Protein AF-A0A917LHF4-F1 (afdb_monomer)

Mean predicted aligned error: 6.32 Å

Secondary structure (DSSP, 8-state):
-HHHHHHHHHHHHTTTS-HHHHHHHTT--HHHHHHHHHHHHHHHHHHHHHHHHHHHHHHTTT-S-HHHHHHHHTTTS---HHHHHHHHHHHHTTT-

Radius of gyration: 18.69 Å; Cα contacts (8 Å, |Δi|>4): 53; chains: 1; bounding box: 34×23×51 Å

Sequence (96 aa):
MVGEVAIQLVASLRSLMPVKAICIHLGISRFTYYRWKKASIDAKSHQAIERRIGELCHAYKFRYGYRKITALLRQEIAINHKVVQRITQNRVGNIV

InterPro domains:
  IPR025948 HTH-like domain [PF13276] (47-89)

Structure (mmCIF, N/CA/C/O backbone):
data_AF-A0A917LHF4-F1
#
_entry.id   AF-A0A917LHF4-F1
#
loop_
_atom_site.group_PDB
_atom_site.id
_atom_site.type_symbol
_atom_site.label_atom_id
_atom_site.label_alt_id
_atom_site.label_comp_id
_atom_site.label_asym_id
_atom_site.label_entity_id
_atom_site.label_seq_id
_atom_site.pdbx_PDB_ins_code
_atom_site.Cartn_x
_atom_site.Cartn_y
_atom_site.Cartn_z
_atom_site.occupancy
_atom_site.B_iso_or_equiv
_atom_site.auth_seq_id
_atom_site.auth_comp_id
_atom_site.auth_asym_id
_atom_site.auth_atom_id
_atom_site.pdbx_PDB_model_num
ATOM 1 N N . MET A 1 1 ? 10.759 9.663 -6.032 1.00 61.34 1 MET A N 1
ATOM 2 C CA . MET A 1 1 ? 10.423 10.569 -7.153 1.00 61.34 1 MET A CA 1
ATOM 3 C C . MET A 1 1 ? 10.618 9.917 -8.524 1.00 61.34 1 MET A C 1
ATOM 5 O O . MET A 1 1 ? 9.628 9.764 -9.221 1.00 61.34 1 MET A O 1
ATOM 9 N N . VAL 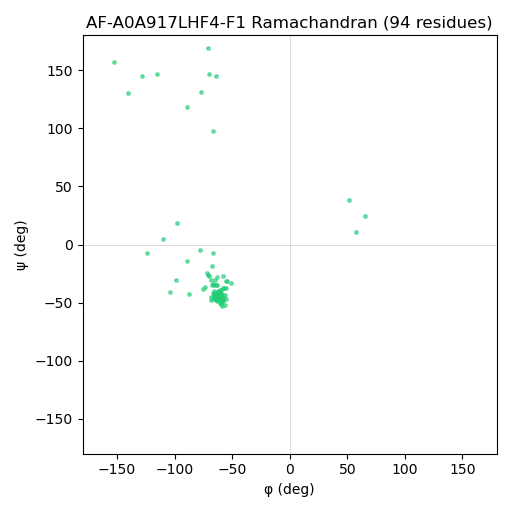A 1 2 ? 11.815 9.441 -8.903 1.00 74.38 2 VAL A N 1
ATOM 10 C CA . VAL A 1 2 ? 12.065 8.883 -10.262 1.00 74.38 2 VAL A CA 1
ATOM 11 C C . VAL A 1 2 ? 11.125 7.725 -10.646 1.00 74.38 2 VAL A C 1
ATOM 13 O O . VAL A 1 2 ? 10.584 7.704 -11.749 1.00 74.38 2 VAL A O 1
ATOM 16 N N . GLY A 1 3 ? 10.874 6.782 -9.729 1.00 85.31 3 GLY A N 1
ATOM 17 C CA . GLY A 1 3 ? 10.035 5.617 -10.028 1.00 85.31 3 GLY A CA 1
ATOM 18 C C . GLY A 1 3 ? 8.555 5.931 -10.263 1.00 85.31 3 GLY A C 1
ATOM 19 O O . GLY A 1 3 ? 7.932 5.305 -11.113 1.00 85.31 3 GLY A O 1
ATOM 20 N N . GLU A 1 4 ? 7.995 6.917 -9.562 1.00 87.94 4 GLU A N 1
ATOM 21 C CA . GLU A 1 4 ? 6.597 7.341 -9.737 1.00 87.94 4 GLU A CA 1
ATOM 22 C C . GLU A 1 4 ? 6.369 8.010 -11.089 1.00 87.94 4 GLU A C 1
ATOM 24 O O . GLU A 1 4 ? 5.437 7.642 -11.803 1.00 87.94 4 GLU A O 1
ATOM 29 N N . VAL A 1 5 ? 7.270 8.919 -11.472 1.00 91.31 5 VAL A N 1
ATOM 30 C CA . VAL A 1 5 ? 7.235 9.587 -12.780 1.00 91.31 5 VAL A CA 1
ATOM 31 C C . VAL A 1 5 ? 7.347 8.555 -13.905 1.00 91.31 5 VAL A C 1
ATOM 33 O O . VAL A 1 5 ? 6.567 8.584 -14.855 1.00 91.31 5 VAL A O 1
ATOM 36 N N . ALA A 1 6 ? 8.243 7.572 -13.768 1.00 91.38 6 ALA A N 1
ATOM 37 C CA . ALA A 1 6 ? 8.364 6.482 -14.734 1.00 91.38 6 ALA A CA 1
ATOM 38 C C . ALA A 1 6 ? 7.083 5.629 -14.830 1.00 91.38 6 ALA A C 1
ATOM 40 O O . ALA A 1 6 ? 6.675 5.253 -15.928 1.00 91.38 6 ALA A O 1
ATOM 41 N N . ILE A 1 7 ? 6.415 5.332 -13.708 1.00 93.69 7 ILE A N 1
ATOM 42 C CA . ILE A 1 7 ? 5.138 4.599 -13.717 1.00 93.69 7 ILE A CA 1
ATOM 43 C C . ILE A 1 7 ? 4.055 5.394 -14.455 1.00 93.69 7 ILE A C 1
ATOM 45 O O . ILE A 1 7 ? 3.320 4.801 -15.247 1.00 93.69 7 ILE A O 1
ATOM 49 N N . GLN A 1 8 ? 3.967 6.706 -14.220 1.00 93.38 8 GLN A N 1
ATOM 50 C CA . GLN A 1 8 ? 2.995 7.588 -14.873 1.00 93.38 8 GLN A CA 1
ATOM 51 C C . GLN A 1 8 ? 3.248 7.710 -16.381 1.00 93.38 8 GLN A C 1
ATOM 53 O O . GLN A 1 8 ? 2.319 7.523 -17.163 1.00 93.38 8 GLN A O 1
ATOM 58 N N . LEU A 1 9 ? 4.500 7.928 -16.794 1.00 93.06 9 LEU A N 1
ATOM 59 C CA . LEU A 1 9 ? 4.890 7.989 -18.208 1.00 93.06 9 LEU A CA 1
ATOM 60 C C . LEU A 1 9 ? 4.612 6.675 -18.943 1.00 93.06 9 LEU A C 1
ATOM 62 O O . LEU A 1 9 ? 4.090 6.669 -20.054 1.00 93.06 9 LEU A O 1
ATOM 66 N N . VAL A 1 10 ? 4.918 5.533 -18.322 1.00 93.19 10 VAL A N 1
ATOM 67 C CA . VAL A 1 10 ? 4.589 4.237 -18.929 1.00 93.19 10 VAL A CA 1
ATOM 68 C C . VAL A 1 10 ? 3.074 4.043 -19.012 1.00 93.19 10 VAL A C 1
ATOM 70 O O . VAL A 1 10 ? 2.599 3.442 -19.970 1.00 93.19 10 VAL A O 1
ATOM 73 N N . ALA A 1 11 ? 2.299 4.533 -18.042 1.00 92.38 11 ALA A N 1
ATOM 74 C CA . ALA A 1 11 ? 0.842 4.439 -18.086 1.00 92.38 11 ALA A CA 1
ATOM 75 C C . ALA A 1 11 ? 0.234 5.265 -19.233 1.00 92.38 11 ALA A C 1
ATOM 77 O O . ALA A 1 11 ? -0.678 4.765 -19.888 1.00 92.38 11 ALA A O 1
ATOM 78 N N . SER A 1 12 ? 0.754 6.467 -19.509 1.00 94.12 12 SER A N 1
ATOM 79 C CA . SER A 1 12 ? 0.275 7.316 -20.608 1.00 94.12 12 SER A CA 1
ATOM 80 C C . SER A 1 12 ? 0.709 6.816 -21.989 1.00 94.12 12 SER A C 1
ATOM 82 O O . SER A 1 12 ? -0.072 6.882 -22.932 1.00 94.12 12 SER A O 1
ATOM 84 N N . LEU A 1 13 ? 1.922 6.269 -22.113 1.00 93.44 13 LEU A N 1
ATOM 85 C CA . LEU A 1 13 ? 2.488 5.833 -23.398 1.00 93.44 13 LEU A CA 1
ATOM 86 C C . LEU A 1 13 ? 2.154 4.382 -23.774 1.00 93.44 13 LEU A C 1
ATOM 88 O O . LEU A 1 13 ? 2.332 3.988 -24.927 1.00 93.44 13 LEU A O 1
ATOM 92 N N . ARG A 1 14 ? 1.659 3.570 -22.829 1.00 92.06 14 ARG A N 1
ATOM 93 C CA . ARG A 1 14 ? 1.323 2.150 -23.056 1.00 92.06 14 ARG A CA 1
ATOM 94 C C . ARG A 1 14 ? 0.301 1.934 -24.178 1.00 92.06 14 ARG A C 1
ATOM 96 O O . ARG A 1 14 ? 0.286 0.850 -24.757 1.00 92.06 14 ARG A O 1
ATOM 103 N N . SER A 1 15 ? -0.566 2.908 -24.449 1.00 92.12 15 SER A N 1
ATOM 104 C CA . SER A 1 15 ? -1.547 2.840 -25.542 1.00 92.12 15 SER A CA 1
ATOM 105 C C . SER A 1 15 ? -0.906 2.956 -26.927 1.00 92.12 15 SER A C 1
ATOM 107 O O . SER A 1 15 ? -1.461 2.436 -27.887 1.00 92.12 15 SER A O 1
ATOM 109 N N . LEU A 1 16 ? 0.258 3.605 -27.027 1.00 93.81 16 LEU A N 1
ATOM 110 C CA . LEU A 1 16 ? 0.951 3.884 -28.287 1.00 93.81 16 LEU A CA 1
ATOM 111 C C . LEU A 1 16 ? 2.070 2.881 -28.575 1.00 93.81 16 LEU A C 1
ATOM 113 O O . LEU A 1 16 ? 2.382 2.614 -29.731 1.00 93.81 16 LEU A O 1
ATOM 117 N N . MET A 1 17 ? 2.703 2.334 -27.533 1.00 92.75 17 MET A N 1
ATOM 118 C CA . MET A 1 17 ? 3.847 1.438 -27.694 1.00 92.75 17 MET A CA 1
ATOM 119 C C . MET A 1 17 ? 3.999 0.431 -26.542 1.00 92.75 17 MET A C 1
ATOM 121 O O . MET A 1 17 ? 3.543 0.669 -25.419 1.00 92.75 17 MET A O 1
ATOM 125 N N . PRO A 1 18 ? 4.686 -0.705 -26.773 1.00 94.88 18 PRO A N 1
ATOM 126 C CA . PRO A 1 18 ? 4.904 -1.707 -25.738 1.00 94.88 18 PRO A CA 1
ATOM 127 C C . PRO A 1 18 ?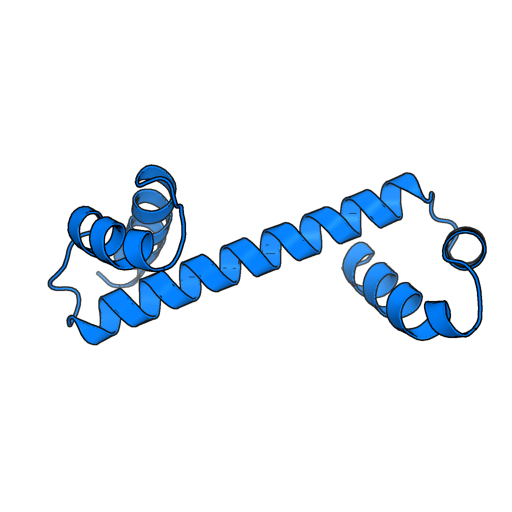 5.757 -1.173 -24.583 1.00 94.88 18 PRO A C 1
ATOM 129 O O . PRO A 1 18 ? 6.759 -0.495 -24.797 1.00 94.88 18 PRO A O 1
ATOM 132 N N . VAL A 1 19 ? 5.469 -1.622 -23.356 1.00 93.56 19 VAL A N 1
ATOM 133 C CA . VAL A 1 19 ? 6.253 -1.290 -22.144 1.00 93.56 19 VAL A CA 1
ATOM 134 C C . VAL A 1 19 ? 7.756 -1.539 -22.328 1.00 93.56 19 VAL A C 1
ATOM 136 O O . VAL A 1 19 ? 8.570 -0.793 -21.802 1.00 93.56 19 VAL A O 1
ATOM 139 N N . LYS A 1 20 ? 8.142 -2.559 -23.112 1.00 94.19 20 LYS A N 1
ATOM 140 C CA . LYS A 1 20 ? 9.554 -2.827 -23.443 1.00 94.19 20 LYS A CA 1
ATOM 141 C C . LYS A 1 20 ? 10.212 -1.634 -24.140 1.00 94.19 20 LYS A C 1
ATOM 143 O O . LYS A 1 20 ? 11.302 -1.255 -23.735 1.00 94.19 20 LYS A O 1
ATOM 148 N N . ALA A 1 21 ? 9.559 -1.085 -25.163 1.00 94.75 21 ALA A N 1
ATOM 149 C CA . ALA A 1 21 ? 10.072 0.042 -25.932 1.00 94.75 21 ALA A CA 1
ATOM 150 C C . ALA A 1 21 ? 10.156 1.293 -25.054 1.00 94.75 21 ALA A C 1
ATOM 152 O O . ALA A 1 21 ? 11.201 1.929 -25.000 1.00 94.75 21 ALA A O 1
ATOM 153 N N . ILE A 1 22 ? 9.112 1.565 -24.263 1.00 95.00 22 ILE A N 1
ATOM 154 C CA . ILE A 1 22 ? 9.097 2.700 -23.328 1.00 95.00 22 ILE A CA 1
ATOM 155 C C . ILE A 1 22 ? 10.265 2.602 -22.338 1.00 95.00 22 ILE A C 1
ATOM 157 O O . ILE A 1 22 ? 10.990 3.569 -22.145 1.00 95.00 22 ILE A O 1
ATOM 161 N N . CYS A 1 23 ? 10.493 1.427 -21.741 1.00 94.38 23 CYS A N 1
ATOM 162 C CA . CYS A 1 23 ? 11.618 1.214 -20.830 1.00 94.38 23 CYS A CA 1
ATOM 163 C C . CYS A 1 23 ? 12.979 1.456 -21.503 1.00 94.38 23 CYS A C 1
ATOM 165 O O . CYS A 1 23 ? 13.851 2.051 -20.876 1.00 94.38 23 CYS A O 1
ATOM 167 N N . ILE A 1 24 ? 13.147 1.038 -22.764 1.00 94.94 24 ILE A N 1
ATOM 168 C CA . ILE A 1 24 ? 14.371 1.287 -23.543 1.00 94.94 24 ILE A CA 1
ATOM 169 C C . ILE A 1 24 ? 14.576 2.792 -23.752 1.00 94.94 24 ILE A C 1
ATOM 171 O O . ILE A 1 24 ? 15.656 3.294 -23.457 1.00 94.94 24 ILE A O 1
ATOM 175 N N . HIS A 1 25 ? 13.542 3.524 -24.178 1.00 93.38 25 HIS A N 1
ATOM 176 C CA . HIS A 1 25 ? 13.617 4.978 -24.370 1.00 93.38 25 HIS A CA 1
ATOM 177 C C . HIS A 1 25 ? 13.869 5.744 -23.066 1.00 93.38 25 HIS A C 1
ATOM 179 O O . HIS A 1 25 ? 14.575 6.746 -23.067 1.00 93.38 25 HIS A O 1
ATOM 185 N N . LEU A 1 26 ? 13.326 5.259 -21.948 1.00 90.88 26 LEU A N 1
ATOM 186 C CA . LEU A 1 26 ? 13.553 5.819 -20.614 1.00 90.88 26 LEU A CA 1
ATOM 187 C C . LEU A 1 26 ? 14.913 5.426 -20.007 1.00 90.88 26 LEU A C 1
ATOM 189 O O . LEU A 1 26 ? 15.225 5.871 -18.905 1.00 90.88 26 LEU A O 1
ATOM 193 N N . GLY A 1 27 ? 15.700 4.565 -20.664 1.00 94.06 27 GLY A N 1
ATOM 194 C CA . GLY A 1 27 ? 16.983 4.089 -20.139 1.00 94.06 27 GLY A CA 1
ATOM 195 C C . GLY A 1 27 ? 16.864 3.228 -18.874 1.00 94.06 27 GLY A C 1
ATOM 196 O O . GLY A 1 27 ? 17.807 3.148 -18.091 1.00 94.06 27 GLY A O 1
ATOM 197 N N . ILE A 1 28 ? 15.712 2.585 -18.641 1.00 94.06 28 ILE A N 1
ATOM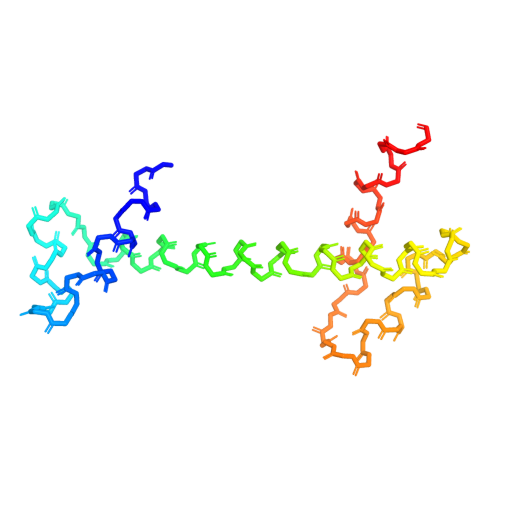 198 C CA . ILE A 1 28 ? 15.461 1.754 -17.453 1.00 94.06 28 ILE A CA 1
ATOM 199 C C . ILE A 1 28 ? 15.246 0.288 -17.820 1.00 94.06 28 ILE A C 1
ATOM 201 O O . ILE A 1 28 ? 14.642 -0.056 -18.835 1.00 94.06 28 ILE A O 1
ATOM 205 N N . SER A 1 29 ? 15.670 -0.619 -16.939 1.00 95.00 29 SER A N 1
ATOM 206 C CA . SER A 1 29 ? 15.359 -2.037 -17.122 1.00 95.00 29 SER A CA 1
ATOM 207 C C . SER A 1 29 ? 13.865 -2.312 -16.884 1.00 95.00 29 SER A C 1
ATOM 209 O O . SER A 1 29 ? 13.230 -1.724 -16.000 1.00 95.00 29 SER A O 1
ATOM 211 N N . ARG A 1 30 ? 13.299 -3.282 -17.619 1.00 94.38 30 ARG A N 1
ATOM 212 C CA . ARG A 1 30 ? 11.928 -3.775 -17.373 1.00 94.38 30 ARG A CA 1
ATOM 213 C C . ARG A 1 30 ? 11.743 -4.259 -15.935 1.00 94.38 30 ARG A C 1
ATOM 215 O O . ARG A 1 30 ? 10.680 -4.060 -15.354 1.00 94.38 30 ARG A O 1
ATOM 222 N N . PHE A 1 31 ? 12.766 -4.900 -15.373 1.00 95.12 31 PHE A N 1
ATOM 223 C CA . PHE A 1 31 ? 12.743 -5.390 -13.999 1.00 95.12 31 PHE A CA 1
ATOM 224 C C . PHE A 1 31 ? 12.571 -4.236 -13.006 1.00 95.12 31 PHE A C 1
ATOM 226 O O . PHE A 1 31 ? 11.679 -4.282 -12.160 1.00 95.12 31 PHE A O 1
ATOM 233 N N . THR A 1 32 ? 13.360 -3.169 -13.165 1.00 94.88 32 THR A N 1
ATOM 234 C CA . THR A 1 32 ? 13.282 -1.954 -12.344 1.00 94.88 32 THR A CA 1
ATOM 235 C C . THR A 1 32 ? 11.897 -1.312 -12.431 1.00 94.88 32 THR A C 1
ATOM 237 O O . THR A 1 32 ? 11.316 -0.970 -11.402 1.00 94.88 32 THR A O 1
ATOM 240 N N . TYR A 1 33 ? 11.321 -1.228 -13.634 1.00 95.06 33 TYR A N 1
ATOM 241 C CA . TYR A 1 33 ? 9.961 -0.720 -13.822 1.00 95.06 33 TYR A CA 1
ATOM 242 C C . TYR A 1 33 ? 8.918 -1.532 -13.038 1.00 95.06 33 TYR A C 1
ATOM 244 O O . TYR A 1 33 ? 8.147 -0.965 -12.263 1.00 95.06 33 TYR A O 1
ATOM 252 N N . TYR A 1 34 ? 8.888 -2.859 -13.201 1.00 95.44 34 TYR A N 1
ATOM 253 C CA . TYR A 1 34 ? 7.896 -3.693 -12.514 1.00 95.44 34 TYR A CA 1
ATOM 254 C C . TYR A 1 34 ? 8.092 -3.705 -10.996 1.00 95.44 34 TYR A C 1
ATOM 256 O O . TYR A 1 34 ? 7.110 -3.707 -10.255 1.00 95.44 34 TYR A O 1
ATOM 264 N N . ARG A 1 35 ? 9.344 -3.639 -10.532 1.00 95.31 35 ARG A N 1
ATOM 265 C CA . ARG A 1 35 ? 9.699 -3.422 -9.124 1.00 95.31 35 ARG A CA 1
ATOM 266 C C . ARG A 1 35 ? 9.071 -2.141 -8.573 1.00 95.31 35 ARG A C 1
ATOM 268 O O . ARG A 1 35 ? 8.413 -2.193 -7.538 1.00 95.31 35 ARG A O 1
ATOM 275 N N . TRP A 1 36 ? 9.249 -1.009 -9.256 1.00 95.56 36 TRP A N 1
ATOM 276 C CA . TRP A 1 36 ? 8.650 0.264 -8.845 1.00 95.56 36 TRP A CA 1
ATOM 277 C C . TRP A 1 36 ? 7.127 0.215 -8.888 1.00 95.56 36 TRP A C 1
ATOM 279 O O . TRP A 1 36 ? 6.471 0.641 -7.940 1.00 95.56 36 TRP A O 1
ATOM 289 N N . LYS A 1 37 ? 6.554 -0.353 -9.953 1.00 94.50 37 LYS A N 1
ATOM 290 C CA . LYS A 1 37 ? 5.103 -0.497 -10.094 1.00 94.50 37 LYS A CA 1
ATOM 291 C C . LYS A 1 37 ? 4.500 -1.306 -8.948 1.00 94.50 37 LYS A C 1
ATOM 293 O O . LYS A 1 37 ? 3.490 -0.892 -8.387 1.00 94.50 37 LYS A O 1
ATOM 298 N N . LYS A 1 38 ? 5.128 -2.429 -8.587 1.00 94.38 38 LYS A N 1
ATOM 299 C CA . LYS A 1 38 ? 4.711 -3.256 -7.451 1.00 94.38 38 LYS A CA 1
ATOM 300 C C . LYS A 1 38 ? 4.770 -2.464 -6.145 1.00 94.38 38 LYS A C 1
ATOM 302 O O . LYS A 1 38 ? 3.763 -2.384 -5.456 1.00 94.38 38 LYS A O 1
ATOM 307 N N . ALA A 1 39 ? 5.891 -1.795 -5.873 1.00 92.50 39 ALA A N 1
ATOM 308 C CA . ALA A 1 39 ? 6.033 -0.963 -4.679 1.00 92.50 39 ALA A CA 1
ATOM 309 C C . ALA A 1 39 ? 4.969 0.151 -4.598 1.00 92.50 39 ALA A C 1
ATOM 311 O O . ALA A 1 39 ? 4.455 0.429 -3.520 1.00 92.50 39 ALA A O 1
ATOM 312 N N . SER A 1 4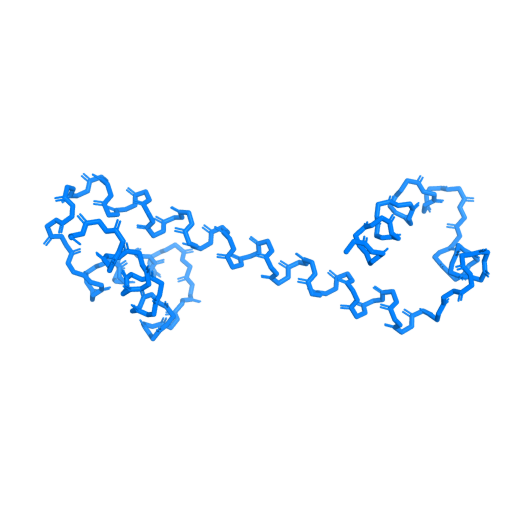0 ? 4.593 0.755 -5.732 1.00 92.56 40 SER A N 1
ATOM 313 C CA . SER A 1 40 ? 3.524 1.763 -5.788 1.00 92.56 40 SER A CA 1
ATOM 314 C C . SER A 1 40 ? 2.144 1.176 -5.470 1.00 92.56 40 SER A C 1
ATOM 316 O O . SER A 1 40 ? 1.372 1.793 -4.739 1.00 92.56 40 SER A O 1
ATOM 318 N N . ILE A 1 41 ? 1.827 -0.017 -5.983 1.00 91.06 41 ILE A N 1
ATOM 319 C CA . ILE A 1 41 ? 0.570 -0.713 -5.666 1.00 91.06 41 ILE A CA 1
ATOM 320 C C . ILE A 1 41 ? 0.523 -1.068 -4.176 1.00 91.06 41 ILE A C 1
ATOM 322 O O . ILE A 1 41 ? -0.472 -0.780 -3.511 1.00 91.06 41 ILE A O 1
ATOM 326 N N . ASP A 1 42 ? 1.608 -1.633 -3.649 1.00 89.94 42 ASP A N 1
ATOM 327 C CA . ASP A 1 42 ? 1.705 -2.039 -2.247 1.00 89.94 42 ASP A CA 1
ATOM 328 C C . ASP A 1 42 ? 1.555 -0.824 -1.314 1.00 89.94 42 ASP A C 1
ATOM 330 O O . ASP A 1 42 ? 0.786 -0.871 -0.353 1.00 89.94 42 ASP A O 1
ATOM 334 N N . ALA A 1 43 ? 2.201 0.302 -1.643 1.00 89.12 43 ALA A N 1
ATOM 335 C CA . ALA A 1 43 ? 2.069 1.555 -0.900 1.00 89.12 43 ALA A CA 1
ATOM 336 C C . ALA A 1 43 ? 0.628 2.093 -0.902 1.00 89.12 43 ALA A C 1
ATOM 338 O O . ALA A 1 43 ? 0.115 2.475 0.149 1.00 89.12 43 ALA A O 1
ATOM 339 N N . LYS A 1 44 ? -0.058 2.078 -2.054 1.00 89.69 44 LYS A N 1
ATOM 340 C CA . LYS A 1 44 ? -1.470 2.495 -2.149 1.00 89.69 44 LYS A CA 1
ATOM 341 C C . LYS A 1 44 ? -2.393 1.592 -1.333 1.00 89.69 44 LYS A C 1
ATOM 343 O O . LYS A 1 44 ? -3.296 2.090 -0.667 1.00 89.69 44 LYS A O 1
ATOM 348 N N . SER A 1 45 ? -2.156 0.281 -1.362 1.00 88.56 45 SER A N 1
ATOM 349 C CA . SER A 1 45 ? -2.901 -0.689 -0.552 1.00 88.56 45 SER A CA 1
ATOM 350 C C . SER A 1 45 ? -2.721 -0.416 0.945 1.00 88.56 45 SER A C 1
ATOM 352 O O . SER A 1 45 ? -3.699 -0.313 1.685 1.00 88.56 45 SER A O 1
ATOM 354 N N . HIS A 1 46 ? -1.478 -0.186 1.381 1.00 88.31 46 HIS A N 1
ATOM 355 C CA . HIS A 1 46 ? -1.173 0.209 2.756 1.00 88.31 46 HIS A CA 1
ATOM 356 C C . HIS A 1 46 ? -1.891 1.504 3.162 1.00 88.31 46 HIS A C 1
ATOM 358 O O . HIS A 1 46 ? -2.563 1.526 4.192 1.00 88.31 46 HIS A O 1
ATOM 364 N N . GLN A 1 47 ? -1.823 2.553 2.339 1.00 89.56 47 GLN A N 1
ATOM 365 C CA . GLN A 1 47 ? -2.514 3.820 2.605 1.00 89.56 47 GLN A CA 1
ATOM 366 C C . GLN A 1 47 ? -4.037 3.649 2.701 1.00 89.56 47 GLN A C 1
ATOM 368 O O . GLN A 1 47 ? -4.672 4.263 3.559 1.00 89.56 47 GLN A O 1
ATOM 373 N N . ALA A 1 48 ? -4.637 2.799 1.861 1.00 90.69 48 ALA A N 1
ATOM 374 C CA . ALA A 1 48 ? -6.068 2.511 1.915 1.00 90.69 48 ALA A CA 1
ATOM 375 C C . ALA A 1 48 ? -6.467 1.833 3.237 1.00 90.69 48 ALA A C 1
ATOM 377 O O . ALA A 1 48 ? -7.441 2.243 3.872 1.00 90.69 48 ALA A O 1
ATOM 378 N N . ILE A 1 49 ? -5.680 0.850 3.690 1.00 90.88 49 ILE A N 1
ATOM 379 C CA . ILE A 1 49 ? -5.874 0.183 4.985 1.00 90.88 49 ILE A CA 1
ATOM 380 C C . ILE A 1 49 ? -5.750 1.192 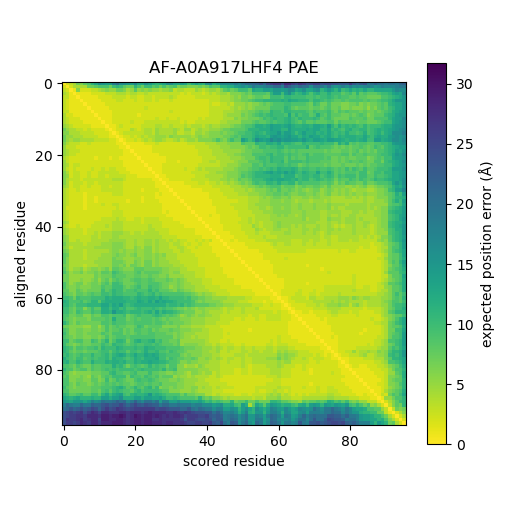6.132 1.00 90.88 49 ILE A C 1
ATOM 382 O O . ILE A 1 49 ? -6.601 1.232 7.021 1.00 90.88 49 ILE A O 1
ATOM 386 N N . GLU A 1 50 ? -4.717 2.034 6.114 1.00 90.69 50 GLU A N 1
ATOM 387 C CA . GLU A 1 50 ? -4.519 3.065 7.133 1.00 90.69 50 GLU A CA 1
ATOM 388 C C . GLU A 1 50 ? -5.682 4.058 7.183 1.00 90.69 50 GLU A C 1
ATOM 390 O O . GLU A 1 50 ? -6.156 4.421 8.266 1.00 90.69 50 GLU A O 1
ATOM 395 N N . ARG A 1 51 ? -6.174 4.500 6.022 1.00 91.56 51 ARG A N 1
ATOM 396 C CA . ARG A 1 51 ? -7.342 5.381 5.945 1.00 91.56 51 ARG A CA 1
ATOM 397 C C . ARG A 1 51 ? -8.563 4.713 6.565 1.00 91.56 51 ARG A C 1
ATOM 399 O O . ARG A 1 51 ? -9.174 5.308 7.449 1.00 91.56 51 ARG A O 1
ATOM 406 N N . ARG A 1 52 ? -8.840 3.457 6.201 1.00 92.94 52 ARG A N 1
ATOM 407 C CA . ARG A 1 52 ? -9.990 2.708 6.719 1.00 92.94 52 ARG A CA 1
ATOM 408 C C . ARG A 1 52 ? -9.933 2.508 8.233 1.00 92.94 52 ARG A C 1
ATOM 410 O O . ARG A 1 52 ? -10.934 2.695 8.918 1.00 92.94 52 ARG A O 1
ATOM 417 N N . ILE A 1 53 ? -8.754 2.197 8.774 1.00 90.94 53 ILE A N 1
ATOM 418 C CA . ILE A 1 53 ? -8.541 2.123 10.228 1.00 90.94 53 ILE A CA 1
ATOM 419 C C . ILE A 1 53 ? -8.862 3.471 10.886 1.00 90.94 53 ILE A C 1
ATOM 421 O O . ILE A 1 53 ? -9.530 3.503 11.914 1.00 90.94 53 ILE A O 1
ATOM 425 N N . GLY A 1 54 ? -8.429 4.582 10.283 1.00 89.88 54 GLY A N 1
ATOM 426 C CA . GLY A 1 54 ? -8.752 5.931 10.760 1.00 89.88 54 GLY A CA 1
ATOM 427 C C . GLY A 1 54 ? -10.246 6.218 10.783 1.00 89.88 54 GLY A C 1
ATOM 428 O O . GLY A 1 54 ? -10.761 6.655 11.806 1.00 89.88 54 GLY A O 1
ATOM 429 N N . GLU A 1 55 ? -10.936 5.930 9.681 1.00 92.00 55 GLU A N 1
ATOM 430 C CA . GLU A 1 55 ? -12.388 6.090 9.557 1.00 92.00 55 GLU A CA 1
ATOM 431 C C . GLU A 1 55 ? -13.128 5.319 10.660 1.00 92.00 55 GLU A C 1
ATOM 433 O O . GLU A 1 55 ? -13.983 5.888 11.336 1.00 92.00 55 GLU A O 1
ATOM 438 N N . LEU A 1 56 ? -12.753 4.056 10.904 1.00 92.00 56 LEU A N 1
ATOM 439 C CA . LEU A 1 56 ? -13.338 3.249 11.978 1.00 92.00 56 LEU A CA 1
ATOM 440 C C . LEU A 1 56 ? -13.041 3.845 13.361 1.00 92.00 56 LEU A C 1
ATOM 442 O O . LEU A 1 56 ? -13.945 3.973 14.184 1.00 92.00 56 LEU A O 1
ATOM 446 N N . CYS A 1 57 ? -11.800 4.256 13.626 1.00 89.69 57 CYS A N 1
ATOM 447 C CA . CYS A 1 57 ? -11.450 4.899 14.892 1.00 89.69 57 CYS A CA 1
ATOM 448 C C . CYS A 1 57 ? -12.280 6.170 15.138 1.00 89.69 57 CYS A C 1
ATOM 450 O O . CYS A 1 57 ? -12.822 6.336 16.232 1.00 89.69 57 CYS A O 1
ATOM 452 N N . HIS A 1 58 ? -12.435 7.029 14.127 1.00 90.25 58 HIS A N 1
ATOM 453 C CA . HIS A 1 58 ? -13.246 8.244 14.220 1.00 90.25 58 HIS A CA 1
ATOM 454 C C . HIS A 1 58 ? -14.736 7.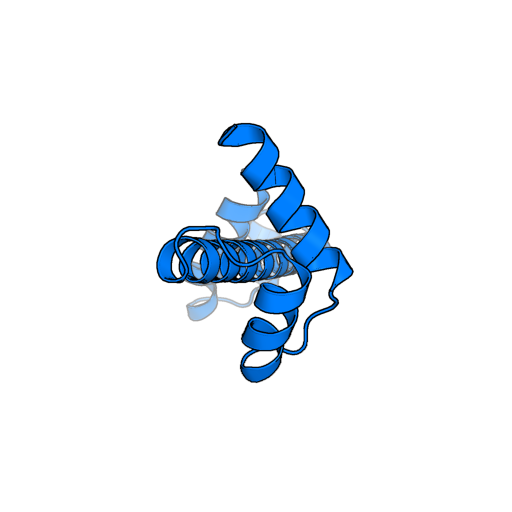939 14.411 1.00 90.25 58 HIS A C 1
ATOM 456 O O . HIS A 1 58 ? -15.364 8.526 15.293 1.00 90.25 58 HIS A O 1
ATOM 462 N N . ALA A 1 59 ? -15.292 6.988 13.655 1.00 92.56 59 ALA A N 1
ATOM 463 C CA . ALA A 1 59 ? -16.699 6.596 13.751 1.00 92.56 59 ALA A CA 1
ATOM 464 C C . ALA A 1 59 ? -17.081 6.134 15.168 1.00 92.56 59 ALA A C 1
ATOM 466 O O . ALA A 1 59 ? -18.153 6.466 15.671 1.00 92.56 59 ALA A O 1
ATOM 467 N N . TYR A 1 60 ? -16.171 5.432 15.850 1.00 91.00 60 TYR A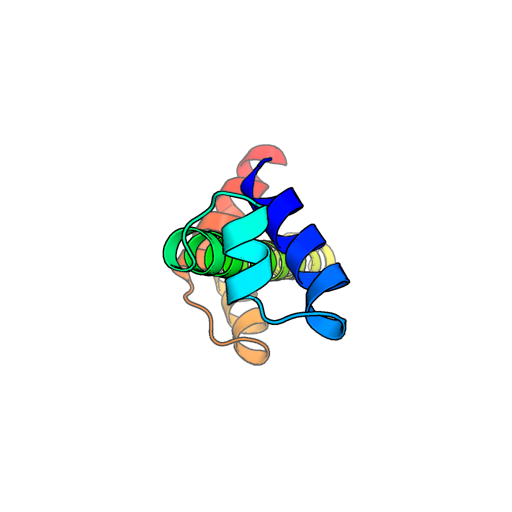 N 1
ATOM 468 C CA . TYR A 1 60 ? -16.369 4.960 17.224 1.00 91.00 60 TYR A CA 1
ATOM 469 C C . TYR A 1 60 ? -15.727 5.864 18.289 1.00 91.00 60 TYR A C 1
ATOM 471 O O . TYR A 1 60 ? -15.532 5.426 19.428 1.00 91.00 60 TYR A O 1
ATOM 479 N N . LYS A 1 61 ? -15.407 7.123 17.947 1.00 89.25 61 LYS A N 1
ATOM 480 C CA . LYS A 1 61 ? -14.857 8.144 18.861 1.00 89.25 61 LYS A CA 1
ATOM 481 C C . LYS A 1 61 ? -13.639 7.654 19.655 1.00 89.25 61 LYS A C 1
ATOM 483 O O . LYS A 1 61 ? -13.539 7.904 20.852 1.00 89.25 61 LYS A O 1
ATOM 488 N N . PHE A 1 62 ? -12.767 6.876 19.015 1.00 86.44 62 PHE A N 1
ATOM 489 C CA . PHE A 1 62 ? -11.561 6.278 19.605 1.00 86.44 62 PHE A CA 1
ATOM 490 C C . PHE A 1 62 ? -11.796 5.386 20.838 1.00 86.44 62 PHE A C 1
ATOM 492 O O . PHE A 1 62 ? -10.845 4.946 21.477 1.00 86.44 62 PHE A O 1
ATOM 499 N N . ARG A 1 63 ? -13.051 5.040 21.158 1.00 88.56 63 ARG A N 1
ATOM 500 C CA . ARG A 1 63 ? -13.386 4.153 22.284 1.00 88.56 63 ARG A CA 1
ATOM 501 C C . ARG A 1 63 ? -12.952 2.712 22.017 1.00 88.56 63 ARG A C 1
ATOM 503 O O . ARG A 1 63 ? -12.742 1.931 22.942 1.00 88.56 63 ARG A O 1
ATOM 510 N N . TYR A 1 64 ? -12.874 2.330 20.746 1.00 90.75 64 TYR A N 1
ATOM 511 C CA . TYR A 1 64 ? -12.504 0.983 20.336 1.00 90.75 64 TYR A CA 1
ATOM 512 C C . TYR A 1 64 ? -10.993 0.872 20.162 1.00 90.75 64 TYR A C 1
ATOM 514 O O . TYR A 1 64 ? -10.405 1.507 19.293 1.00 90.75 64 TYR A O 1
ATOM 522 N N . GLY A 1 65 ? -10.374 0.003 20.961 1.00 87.62 65 GLY A N 1
ATOM 523 C CA . GLY A 1 65 ? -8.973 -0.367 20.781 1.00 87.62 65 GLY A CA 1
ATOM 524 C C . GLY A 1 65 ? -8.741 -1.235 19.537 1.00 87.62 65 GLY A C 1
ATOM 525 O O . GLY A 1 65 ? -9.675 -1.798 18.954 1.00 87.62 65 GLY A O 1
ATOM 526 N N . TYR A 1 66 ? -7.466 -1.422 19.177 1.00 90.44 66 TYR A N 1
ATOM 527 C CA . TYR A 1 66 ? -7.061 -2.087 17.929 1.00 90.44 66 TYR A CA 1
ATOM 528 C C . TYR A 1 66 ? -7.658 -3.494 17.742 1.00 90.44 66 TYR A C 1
ATOM 530 O O . TYR A 1 66 ? -7.921 -3.894 16.612 1.00 90.44 66 TYR A O 1
ATOM 538 N N . ARG A 1 67 ? -7.912 -4.252 18.823 1.00 92.44 67 ARG A N 1
ATOM 539 C CA . ARG A 1 67 ? -8.533 -5.590 18.751 1.00 92.44 67 ARG A CA 1
ATOM 540 C C . ARG A 1 67 ? -9.948 -5.529 18.173 1.00 92.44 67 ARG A C 1
ATOM 542 O O . ARG A 1 67 ? -10.291 -6.335 17.313 1.00 92.44 67 ARG A O 1
ATOM 549 N N . LYS A 1 68 ? -10.748 -4.553 18.613 1.00 94.31 68 LYS A N 1
ATOM 550 C CA . LYS A 1 68 ? -12.132 -4.383 18.155 1.00 94.31 68 LYS A CA 1
ATOM 551 C C . LYS A 1 68 ? -12.178 -3.797 16.744 1.00 94.31 68 LYS A C 1
ATOM 553 O O . LYS A 1 68 ? -12.938 -4.286 15.918 1.00 94.31 68 LYS A O 1
ATOM 558 N N . ILE A 1 69 ? -11.274 -2.864 16.434 1.00 93.12 69 ILE A N 1
ATOM 559 C CA . ILE A 1 69 ? -11.067 -2.370 15.062 1.00 93.12 69 ILE A CA 1
ATOM 560 C C . ILE A 1 69 ? -10.654 -3.506 14.116 1.00 93.12 69 ILE A C 1
ATOM 562 O O . ILE A 1 69 ? -11.186 -3.608 13.018 1.00 93.12 69 ILE A O 1
ATOM 566 N N . THR A 1 70 ? -9.768 -4.410 14.548 1.00 94.69 70 THR A N 1
ATOM 567 C CA . THR A 1 70 ? -9.365 -5.580 13.748 1.00 94.69 70 THR A CA 1
ATOM 568 C C . THR A 1 70 ? -10.555 -6.485 13.435 1.00 94.69 70 THR A C 1
ATOM 570 O O . THR A 1 70 ? -10.660 -6.975 12.316 1.00 94.69 70 THR A O 1
ATOM 573 N N . ALA A 1 71 ? -11.437 -6.726 14.410 1.00 94.88 71 ALA A N 1
ATOM 574 C CA . ALA A 1 71 ? -12.615 -7.566 14.209 1.00 94.88 71 ALA A CA 1
ATOM 575 C C . ALA A 1 71 ? -13.567 -6.971 13.160 1.00 94.88 71 ALA A C 1
ATOM 577 O O . ALA A 1 71 ? -14.017 -7.700 12.283 1.00 94.88 71 ALA A O 1
ATOM 578 N N . LEU A 1 72 ? -13.802 -5.656 13.212 1.00 93.81 72 LEU A N 1
ATOM 579 C CA . LEU A 1 72 ? -14.606 -4.942 12.215 1.00 93.81 72 LEU A CA 1
ATOM 580 C C . LEU A 1 72 ? -13.947 -4.982 10.834 1.00 93.81 72 LEU A C 1
ATOM 582 O O . LEU A 1 72 ? -14.573 -5.361 9.853 1.00 93.81 72 LEU A O 1
ATOM 586 N N . LEU A 1 73 ? -12.648 -4.684 10.762 1.00 93.38 73 LEU A N 1
ATOM 587 C CA . LEU A 1 73 ? -11.924 -4.635 9.493 1.00 93.38 73 LEU A CA 1
ATOM 588 C C . LEU A 1 73 ? -11.844 -6.008 8.806 1.00 93.38 73 LEU A C 1
ATOM 590 O O . LEU A 1 73 ? -11.852 -6.080 7.583 1.00 93.38 73 LEU A O 1
ATOM 594 N N . ARG A 1 74 ? -11.818 -7.103 9.578 1.00 94.56 74 ARG A N 1
ATOM 595 C CA . ARG A 1 74 ? -11.831 -8.479 9.053 1.00 94.56 74 ARG A CA 1
ATOM 596 C C . ARG A 1 74 ? -13.130 -8.885 8.365 1.00 94.56 74 ARG A C 1
ATOM 598 O O . ARG A 1 74 ? -13.107 -9.858 7.620 1.00 94.56 74 ARG A O 1
ATOM 605 N N . GLN A 1 75 ? -14.227 -8.167 8.604 1.00 92.12 75 GLN A N 1
ATOM 606 C CA . GLN A 1 75 ? -15.478 -8.378 7.870 1.00 92.12 75 GLN A CA 1
ATOM 607 C C . GLN A 1 75 ? -15.375 -7.874 6.425 1.00 92.12 75 GLN A C 1
ATOM 609 O O . GLN A 1 75 ? -16.087 -8.359 5.555 1.00 92.12 75 GLN A O 1
ATOM 614 N N . GLU A 1 76 ? -14.471 -6.927 6.171 1.00 90.56 76 GLU A N 1
ATOM 615 C CA . GLU A 1 76 ? -14.285 -6.291 4.865 1.00 90.56 76 GLU A CA 1
ATOM 616 C C . GLU A 1 76 ? -13.032 -6.815 4.148 1.00 90.56 76 GLU A C 1
ATOM 618 O O . GLU A 1 76 ? -13.038 -7.015 2.936 1.00 90.56 76 GLU A O 1
ATOM 623 N N . ILE A 1 77 ? -11.935 -7.015 4.888 1.00 90.06 77 ILE A N 1
ATOM 624 C CA . ILE A 1 77 ? -10.607 -7.307 4.340 1.00 90.06 77 ILE A CA 1
ATOM 625 C C . ILE A 1 77 ? -9.900 -8.349 5.211 1.00 90.06 77 ILE A C 1
ATOM 627 O O . ILE A 1 77 ? -9.753 -8.186 6.423 1.00 90.06 77 ILE A O 1
ATOM 631 N N . ALA A 1 78 ? -9.356 -9.396 4.589 1.00 90.06 78 ALA A N 1
ATOM 632 C CA . ALA A 1 78 ? -8.507 -10.362 5.278 1.00 90.06 78 ALA A CA 1
ATOM 633 C C . ALA A 1 78 ? -7.183 -9.705 5.721 1.00 90.06 78 ALA A C 1
ATOM 635 O O . ALA A 1 78 ? -6.239 -9.581 4.943 1.00 90.06 78 ALA A O 1
ATOM 636 N N . ILE A 1 79 ? -7.111 -9.280 6.987 1.00 89.81 79 ILE A N 1
ATOM 637 C CA . ILE A 1 79 ? -5.949 -8.578 7.545 1.00 89.81 79 ILE A CA 1
ATOM 638 C C . ILE A 1 79 ? -5.439 -9.199 8.850 1.00 89.81 79 ILE A C 1
ATOM 640 O O . ILE A 1 79 ? -6.183 -9.699 9.708 1.00 89.81 79 ILE A O 1
ATOM 644 N N . ASN A 1 80 ? -4.117 -9.150 9.016 1.00 92.56 80 ASN A N 1
ATOM 645 C CA . ASN A 1 80 ? -3.450 -9.552 10.244 1.00 92.56 80 ASN A CA 1
ATOM 646 C C . ASN A 1 80 ? -3.604 -8.468 11.327 1.00 92.56 80 ASN A C 1
ATOM 648 O O . ASN A 1 80 ? -3.295 -7.299 11.102 1.00 92.56 80 ASN A O 1
ATOM 652 N N . HIS A 1 81 ? -4.001 -8.878 12.534 1.00 90.50 81 HIS A N 1
ATOM 653 C CA . HIS A 1 81 ? -4.137 -8.004 13.702 1.00 90.50 81 HIS A CA 1
ATOM 654 C C . HIS A 1 81 ? -2.861 -7.207 14.019 1.00 90.50 81 HIS A C 1
ATOM 656 O O . HIS A 1 81 ? -2.955 -6.073 14.480 1.00 90.50 81 HIS A O 1
ATOM 662 N N . LYS A 1 82 ? -1.669 -7.754 13.729 1.00 92.62 82 LYS A N 1
ATOM 663 C CA . LYS A 1 82 ? -0.389 -7.054 13.939 1.00 92.62 82 LYS A CA 1
ATOM 664 C C . LYS A 1 82 ? -0.260 -5.795 13.079 1.00 92.62 82 LYS A C 1
AT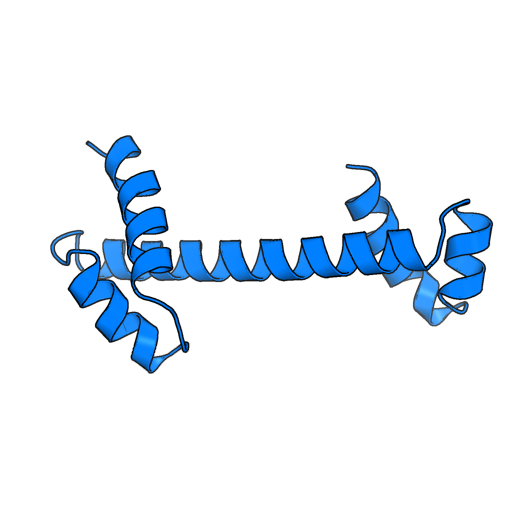OM 666 O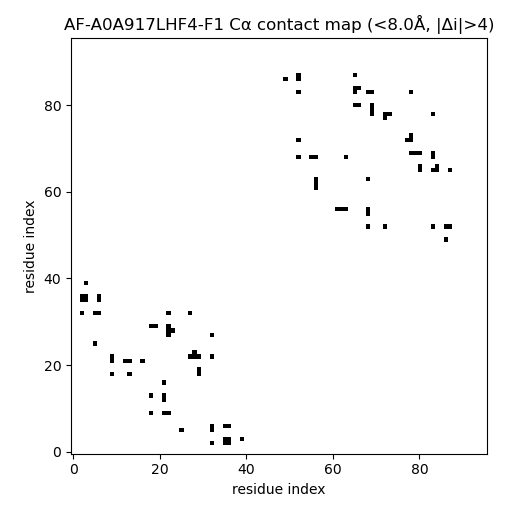 O . LYS A 1 82 ? 0.324 -4.815 13.527 1.00 92.62 82 LYS A O 1
ATOM 671 N N . VAL A 1 83 ? -0.802 -5.811 11.858 1.00 90.44 83 VAL A N 1
ATOM 672 C CA . VAL A 1 83 ? -0.780 -4.648 10.956 1.00 90.44 83 VAL A CA 1
ATOM 673 C C . VAL A 1 83 ? -1.673 -3.549 11.523 1.00 90.44 83 VAL A C 1
ATOM 675 O O . VAL A 1 83 ? -1.225 -2.418 11.690 1.00 90.44 83 VAL A O 1
ATOM 678 N N . VAL A 1 84 ? -2.894 -3.910 11.929 1.00 90.75 84 VAL A N 1
ATOM 679 C CA . VAL A 1 84 ? -3.842 -2.983 12.566 1.00 90.75 84 VAL A CA 1
ATOM 680 C C . VAL A 1 84 ? -3.258 -2.391 13.847 1.00 90.75 84 VAL A C 1
ATOM 682 O O . VAL A 1 84 ? -3.348 -1.185 14.062 1.00 90.75 84 VAL A O 1
ATOM 685 N N . GLN A 1 85 ? -2.617 -3.216 14.678 1.00 91.19 85 GLN A N 1
ATOM 686 C CA . GLN A 1 85 ? -1.966 -2.769 15.905 1.00 91.19 85 GLN A CA 1
ATOM 687 C C . GLN A 1 85 ? -0.869 -1.736 15.624 1.00 91.19 85 GLN A C 1
ATOM 689 O O . GLN A 1 85 ? -0.912 -0.661 16.216 1.00 91.19 85 GLN A O 1
ATOM 694 N N . ARG A 1 86 ? 0.067 -2.024 14.705 1.00 89.50 86 ARG A N 1
ATOM 695 C CA . ARG A 1 86 ? 1.151 -1.091 14.345 1.00 89.50 86 ARG A CA 1
ATOM 696 C C . ARG A 1 86 ? 0.607 0.238 13.828 1.00 89.50 86 ARG A C 1
ATOM 698 O O . ARG A 1 86 ? 1.041 1.285 14.286 1.00 89.50 86 ARG A O 1
ATOM 705 N N . ILE A 1 87 ? -0.369 0.198 12.920 1.00 88.38 87 ILE A N 1
ATOM 706 C CA . ILE A 1 87 ? -0.985 1.409 12.354 1.00 88.38 87 ILE A CA 1
ATOM 707 C C . ILE A 1 87 ? -1.682 2.226 13.448 1.00 88.38 87 ILE A C 1
ATOM 709 O O . ILE A 1 87 ? -1.519 3.442 13.518 1.00 88.38 87 ILE A O 1
ATOM 713 N N . THR A 1 88 ? -2.437 1.559 14.324 1.00 84.62 88 THR A N 1
ATOM 714 C CA . THR A 1 88 ? -3.152 2.228 15.417 1.00 84.62 88 THR A CA 1
ATOM 715 C C . THR A 1 88 ? -2.168 2.848 16.412 1.00 84.62 88 THR A C 1
ATOM 717 O O . THR A 1 88 ? -2.357 3.989 16.806 1.00 84.62 88 THR A O 1
ATOM 720 N N . GLN A 1 89 ? -1.091 2.148 16.783 1.00 83.50 89 GLN A N 1
ATOM 721 C CA . GLN A 1 89 ? -0.062 2.660 17.700 1.00 83.50 89 GLN A CA 1
ATOM 722 C C . GLN A 1 89 ? 0.719 3.837 17.102 1.00 83.50 89 GLN A C 1
ATOM 724 O O . GLN A 1 89 ? 0.901 4.846 17.779 1.00 83.50 89 GLN A O 1
ATOM 729 N N . ASN A 1 90 ? 1.094 3.754 15.822 1.00 76.19 90 ASN A N 1
ATOM 730 C CA . ASN A 1 90 ? 1.770 4.845 15.117 1.00 76.19 90 ASN A CA 1
ATOM 731 C C . ASN A 1 90 ? 0.895 6.109 14.998 1.00 76.19 90 ASN A C 1
ATOM 733 O O . ASN A 1 90 ? 1.426 7.215 14.926 1.00 76.19 90 ASN A O 1
ATOM 737 N N . ARG A 1 91 ? -0.441 5.969 14.976 1.00 64.69 91 ARG A N 1
ATOM 738 C CA . ARG A 1 91 ? -1.376 7.109 14.958 1.00 64.69 91 ARG A CA 1
ATOM 739 C C . ARG A 1 91 ? -1.746 7.639 16.340 1.00 64.69 91 ARG A C 1
ATOM 741 O O . ARG A 1 91 ? -1.808 8.849 16.504 1.00 64.69 91 ARG A O 1
ATOM 748 N N . VAL A 1 92 ? -2.002 6.772 17.321 1.00 51.94 92 VAL A N 1
ATOM 749 C CA . VAL A 1 92 ? -2.417 7.194 18.674 1.00 51.94 92 VAL A CA 1
ATOM 750 C C . VAL A 1 92 ? -1.279 7.912 19.406 1.00 51.94 92 VAL A C 1
ATOM 752 O O . VAL A 1 92 ? -1.553 8.851 20.140 1.00 51.94 92 VAL A O 1
ATOM 755 N N . GLY A 1 93 ? -0.013 7.574 19.129 1.00 45.06 93 GLY A N 1
ATOM 756 C CA . GLY A 1 93 ? 1.140 8.321 19.651 1.00 45.06 93 GLY A CA 1
ATOM 757 C C . GLY A 1 93 ? 1.298 9.755 19.118 1.00 45.06 93 GLY A C 1
ATOM 758 O O . GLY A 1 93 ? 2.156 10.469 19.610 1.00 45.06 93 GLY A O 1
ATOM 759 N N . ASN A 1 94 ? 0.499 10.175 18.128 1.00 42.53 94 ASN A N 1
ATOM 760 C CA . ASN A 1 94 ? 0.479 11.544 17.589 1.00 42.53 94 ASN A CA 1
ATOM 761 C C . ASN A 1 94 ? -0.814 12.313 17.944 1.00 42.53 94 ASN A C 1
ATOM 763 O O . ASN A 1 94 ? -1.031 13.407 17.428 1.00 42.53 94 ASN A O 1
ATOM 767 N N . ILE A 1 95 ? -1.709 11.725 18.750 1.00 45.28 95 ILE A N 1
ATOM 768 C CA . ILE A 1 95 ? -3.021 12.304 19.113 1.00 45.28 95 ILE A CA 1
ATOM 769 C C . ILE A 1 95 ? -3.191 12.425 20.646 1.00 45.28 95 ILE A C 1
ATOM 771 O O . ILE A 1 95 ? -4.153 13.044 21.098 1.00 45.28 95 ILE A O 1
ATOM 775 N N . VAL A 1 96 ? -2.263 11.881 21.446 1.00 36.91 96 VAL A N 1
ATOM 776 C CA . VAL A 1 96 ? -2.183 12.102 22.904 1.00 36.91 96 VAL A CA 1
ATOM 777 C C . VAL A 1 96 ? -1.007 13.010 23.218 1.00 36.91 96 VAL A C 1
ATOM 779 O O . VAL A 1 96 ? 0.079 12.733 22.663 1.00 36.91 96 VAL A O 1
#

Organism: NCBI:txid1911548

pLDDT: mean 88.43, std 11.67, range [36.91, 95.56]

Solvent-accessible surface area (backbone atoms only — not comparable to full-atom values): 5566 Å² total; per-residue (Å²): 111,72,57,60,55,52,50,51,52,49,62,71,43,46,85,81,43,57,66,68,57,52,26,57,77,70,74,43,56,68,65,60,50,53,53,39,49,50,53,52,53,52,50,52,52,51,52,52,52,53,49,52,53,48,54,52,34,60,76,52,70,62,72,58,52,51,71,59,51,35,58,59,46,50,78,80,42,96,68,60,59,69,59,46,38,52,55,47,52,68,48,50,70,74,74,106

Foldseek 3Di:
DVLVVLLVVCVVCVVPDPSCVSCVVVVHDPVSNVVSVVVVVVVVVLVVVLVLLVVVCVVVVVPDDLVVSVVVVCVPDPDDSVSSNVSRVVVVVVVD